Protein AF-A0A960VBX4-F1 (afdb_monomer_lite)

Secondary structure (DSSP, 8-state):
-HHHHHHHHHHHHHHHHT------THHHHHHHHHHHH-TTSSHHHHHHTHHHHTT--TTS---HHHHHHHHHHHHHHHHHH-HHHHHHHHH-

Radius of gyration: 24.96 Å; chains: 1; bounding box: 54×24×76 Å

pLDDT: mean 72.33, std 13.07, range [45.41, 91.62]

Structure (mmCIF, N/CA/C/O backbone):
data_AF-A0A960VBX4-F1
#
_entry.id   AF-A0A960VBX4-F1
#
loop_
_atom_site.group_PDB
_atom_site.id
_atom_site.type_symbol
_atom_site.label_atom_id
_atom_site.label_alt_id
_atom_site.label_comp_id
_atom_site.label_asym_id
_atom_site.label_entity_id
_atom_site.label_seq_id
_atom_site.pdbx_PDB_ins_code
_atom_site.Cartn_x
_atom_site.Cartn_y
_atom_site.Cartn_z
_atom_site.occupancy
_atom_site.B_iso_or_equiv
_atom_site.auth_seq_id
_atom_site.auth_comp_id
_atom_site.auth_asym_id
_atom_site.auth_atom_id
_atom_site.pdbx_PDB_model_num
ATOM 1 N N . MET A 1 1 ? -36.639 11.979 55.534 1.00 52.66 1 MET A N 1
ATOM 2 C CA . MET A 1 1 ? -36.460 10.664 54.864 1.00 52.66 1 MET A CA 1
ATOM 3 C C . MET A 1 1 ? -36.864 10.631 53.381 1.00 52.66 1 MET A C 1
ATOM 5 O O . MET A 1 1 ? -36.265 9.865 52.643 1.00 52.66 1 MET A O 1
ATOM 9 N N . LYS A 1 2 ? -37.832 11.437 52.906 1.00 52.06 2 LYS A N 1
ATOM 10 C CA . LYS A 1 2 ? -38.273 11.430 51.490 1.00 52.06 2 LYS A CA 1
ATOM 11 C C . LYS A 1 2 ? -37.269 12.085 50.520 1.00 52.06 2 LYS A C 1
ATOM 13 O O . LYS A 1 2 ? -37.036 11.547 49.447 1.00 52.06 2 LYS A O 1
ATOM 18 N N . ALA A 1 3 ? -36.601 13.166 50.934 1.00 55.69 3 ALA A N 1
ATOM 19 C CA . ALA A 1 3 ? -35.630 13.890 50.102 1.00 55.69 3 ALA A CA 1
ATOM 20 C C . ALA A 1 3 ? -34.366 13.074 49.746 1.00 55.69 3 ALA A C 1
ATOM 22 O O . ALA A 1 3 ? -33.851 13.196 48.641 1.00 55.69 3 ALA A O 1
ATOM 23 N N . LEU A 1 4 ? -33.911 12.182 50.639 1.00 57.06 4 LEU A N 1
ATOM 24 C CA . LEU A 1 4 ? -32.728 11.338 50.406 1.00 57.06 4 LEU A CA 1
ATOM 25 C C . LEU A 1 4 ? -32.962 10.307 49.284 1.00 57.06 4 LEU A C 1
ATOM 27 O O . LEU A 1 4 ? -32.060 10.021 48.503 1.00 57.06 4 LEU A O 1
ATOM 31 N N . LYS A 1 5 ? -34.197 9.792 49.165 1.00 59.06 5 LYS A N 1
ATOM 32 C CA . LYS A 1 5 ? -34.583 8.857 48.095 1.00 59.06 5 LYS A CA 1
ATOM 33 C C . LYS A 1 5 ? -34.647 9.542 46.727 1.00 59.06 5 LYS A C 1
ATOM 35 O O . LYS A 1 5 ? -34.235 8.946 45.740 1.00 59.06 5 LYS A O 1
ATOM 40 N N . PHE A 1 6 ? -35.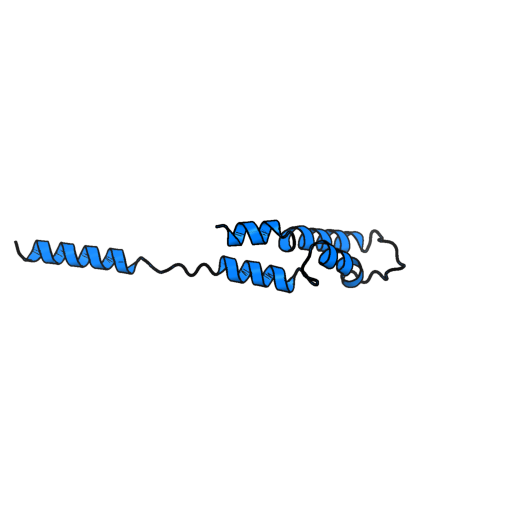100 10.796 46.673 1.00 60.41 6 PHE A N 1
ATOM 41 C CA . PHE A 1 6 ? -35.131 11.578 45.432 1.00 60.41 6 PHE A CA 1
ATOM 42 C C . PHE A 1 6 ? -33.729 11.942 44.930 1.00 60.41 6 PHE A C 1
ATOM 44 O O . PHE A 1 6 ? -33.473 11.838 43.734 1.00 60.41 6 PHE A O 1
ATOM 51 N N . LEU A 1 7 ? -32.802 12.284 45.834 1.00 63.25 7 LEU A N 1
ATOM 52 C CA . LEU A 1 7 ? -31.413 12.579 45.468 1.00 63.25 7 LEU A CA 1
ATOM 53 C C . LEU A 1 7 ? -30.723 11.364 44.820 1.00 63.25 7 LEU A C 1
ATOM 55 O O . LEU A 1 7 ? -30.043 11.501 43.808 1.00 63.25 7 LEU A O 1
ATOM 59 N N . SER A 1 8 ? -30.962 10.162 45.358 1.00 65.94 8 SER A N 1
ATOM 60 C CA . SER A 1 8 ? -30.405 8.912 44.822 1.00 65.94 8 SER A CA 1
ATOM 61 C C . SER A 1 8 ? -30.906 8.586 43.412 1.00 65.94 8 SER A C 1
ATOM 63 O O . SER A 1 8 ? -30.152 8.040 42.614 1.00 65.94 8 SER A O 1
ATOM 65 N N . ILE A 1 9 ? -32.162 8.914 43.099 1.00 66.38 9 ILE A N 1
ATOM 66 C CA . ILE A 1 9 ? -32.755 8.662 41.778 1.00 66.38 9 ILE A CA 1
ATOM 67 C C . ILE A 1 9 ? -32.177 9.631 40.741 1.00 66.38 9 ILE A C 1
ATOM 69 O O . ILE A 1 9 ? -31.845 9.215 39.635 1.00 66.38 9 ILE A O 1
ATOM 73 N N . ILE A 1 10 ? -31.987 10.902 41.109 1.00 66.31 10 ILE A N 1
ATOM 74 C CA . ILE A 1 10 ? -31.408 11.920 40.217 1.00 66.31 10 ILE A CA 1
ATOM 75 C C . ILE A 1 10 ? -29.960 11.567 39.856 1.00 66.31 10 ILE A C 1
ATOM 77 O O . ILE A 1 10 ? -29.590 11.636 38.686 1.00 66.31 10 ILE A O 1
ATOM 81 N N . VAL A 1 11 ? -29.159 11.118 40.830 1.00 65.06 11 VAL A N 1
ATOM 82 C CA . VAL A 1 11 ? -27.786 10.651 40.572 1.00 65.06 11 VAL A CA 1
ATOM 83 C C . VAL A 1 11 ? -27.793 9.459 39.614 1.00 65.06 11 VAL A C 1
ATOM 85 O O . VAL A 1 11 ? -27.022 9.443 38.661 1.00 65.06 11 VAL A O 1
ATOM 88 N N . PHE A 1 12 ? -28.702 8.499 39.804 1.00 63.19 12 PHE A N 1
ATOM 89 C CA . PHE A 1 12 ? -28.777 7.316 38.947 1.00 63.19 12 PHE A CA 1
ATOM 90 C C . PHE A 1 12 ? -29.117 7.666 37.490 1.00 63.19 12 PHE A C 1
ATOM 92 O O . PHE A 1 12 ? -28.506 7.112 36.582 1.00 63.19 12 PHE A O 1
ATOM 99 N N . VAL A 1 13 ? -30.013 8.634 37.253 1.00 62.12 13 VAL A N 1
ATOM 100 C CA . VAL A 1 13 ? -30.380 9.096 35.900 1.00 62.12 13 VAL A CA 1
ATOM 101 C C . VAL A 1 13 ? -29.204 9.776 35.183 1.00 62.12 13 VAL A C 1
ATOM 103 O O . VAL A 1 13 ? -28.997 9.538 33.995 1.00 62.12 13 VAL A O 1
ATOM 106 N N . PHE A 1 14 ? -28.373 10.552 35.888 1.00 60.31 14 PHE A N 1
ATOM 107 C CA . PHE A 1 14 ? -27.174 11.166 35.294 1.00 60.31 14 PHE A CA 1
ATOM 108 C C . PHE A 1 14 ? -26.112 10.142 34.857 1.00 60.31 14 PHE A C 1
ATOM 110 O O . PHE A 1 14 ? -25.391 10.387 33.884 1.00 60.31 14 PHE A O 1
ATOM 117 N N . PHE A 1 15 ? -26.028 8.989 35.528 1.00 59.09 15 PHE A N 1
ATOM 118 C CA . PHE A 1 15 ? -25.111 7.911 35.143 1.00 59.09 15 PHE A CA 1
ATOM 1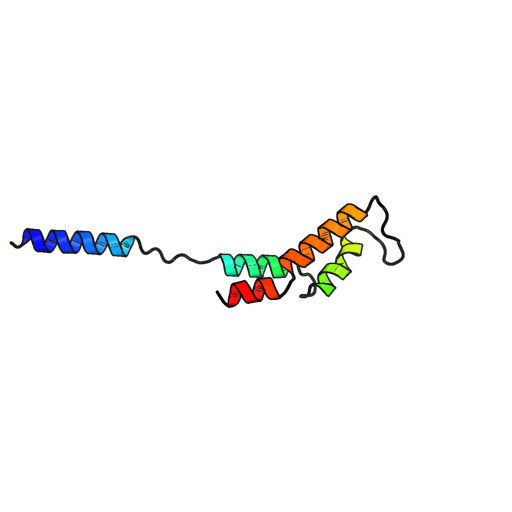19 C C . PHE A 1 15 ? -25.532 7.211 33.841 1.00 59.09 15 PHE A C 1
ATOM 121 O O . PHE A 1 15 ? -24.668 6.844 33.048 1.00 59.09 15 PHE A O 1
ATOM 128 N N . ILE A 1 16 ? -26.836 7.078 33.572 1.00 59.19 16 ILE A N 1
ATOM 129 C CA . ILE A 1 16 ? -27.346 6.433 32.345 1.00 59.19 16 ILE A CA 1
ATOM 130 C C . ILE A 1 16 ? -27.255 7.364 31.126 1.00 59.19 16 ILE A C 1
ATOM 132 O O . ILE A 1 16 ? -26.993 6.896 30.022 1.00 59.19 16 ILE A O 1
ATOM 136 N N . SER A 1 17 ? -27.389 8.683 31.315 1.00 56.34 17 SER A N 1
ATOM 137 C CA . SER A 1 17 ? -27.291 9.677 30.228 1.00 56.34 17 SER A CA 1
ATOM 138 C C . SER A 1 17 ? -25.887 9.820 29.626 1.00 56.34 17 SER A C 1
ATOM 140 O O . SER A 1 17 ? -25.743 10.351 28.528 1.00 56.34 17 SER A O 1
ATOM 142 N N . ASN A 1 18 ? -24.845 9.357 30.326 1.00 53.94 18 ASN A N 1
ATOM 143 C CA . ASN A 1 18 ? -23.466 9.342 29.821 1.00 53.94 18 ASN A CA 1
ATOM 144 C C . ASN A 1 18 ? -23.113 8.049 29.068 1.00 53.94 18 ASN A C 1
ATOM 146 O O . ASN A 1 18 ? -22.008 7.922 28.544 1.00 53.94 18 ASN A O 1
ATOM 150 N N . CYS A 1 19 ? -24.048 7.101 28.970 1.00 53.44 19 CYS A N 1
ATOM 151 C CA . CYS A 1 19 ? -23.918 5.929 28.116 1.00 53.44 19 CYS A CA 1
ATOM 152 C C . CYS A 1 19 ? -24.280 6.321 26.673 1.00 53.44 19 CYS A C 1
ATOM 154 O O . CYS A 1 19 ? -25.311 5.921 26.135 1.00 53.44 19 CYS A O 1
ATOM 156 N N . GLN A 1 20 ? -23.465 7.176 26.047 1.00 54.03 20 GLN A N 1
ATOM 157 C CA . GLN A 1 20 ? -23.585 7.390 24.607 1.00 54.03 20 GLN A CA 1
ATOM 158 C C . GLN A 1 20 ? -23.204 6.086 23.907 1.00 54.03 20 GLN A C 1
ATOM 160 O O . GLN A 1 20 ? -22.105 5.565 24.108 1.00 54.03 20 GLN A O 1
ATOM 165 N N . SER A 1 21 ? -24.125 5.551 23.104 1.00 51.81 21 SER A N 1
ATOM 166 C CA . SER A 1 21 ? -23.825 4.470 22.171 1.00 51.81 21 SER A CA 1
ATOM 167 C C . SER A 1 21 ? -22.701 4.961 21.263 1.00 51.81 21 SER A C 1
ATOM 169 O O . SER A 1 21 ? -22.878 5.886 20.472 1.00 51.81 21 SER A O 1
ATOM 171 N N . ARG A 1 22 ? -21.501 4.420 21.465 1.00 51.62 22 ARG A N 1
ATOM 172 C CA . ARG A 1 22 ? -20.346 4.722 20.634 1.00 51.62 22 ARG A CA 1
ATOM 173 C C . ARG A 1 22 ? -20.611 4.073 19.284 1.00 51.62 22 ARG A C 1
ATOM 175 O O . ARG A 1 22 ? -20.463 2.864 19.147 1.00 51.62 22 ARG A O 1
ATOM 182 N N . GLU A 1 23 ? -21.0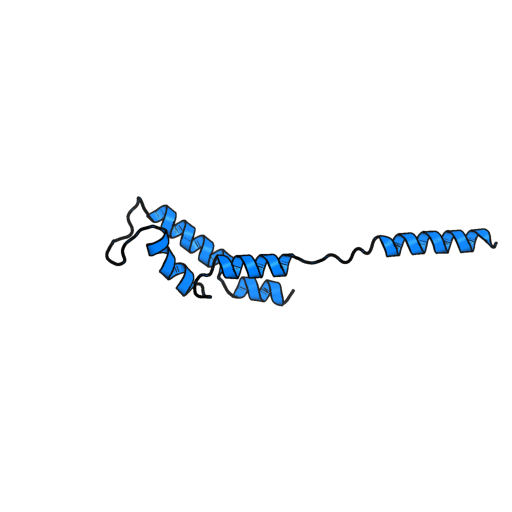45 4.858 18.304 1.00 56.22 23 GLU A N 1
ATOM 183 C CA . GLU A 1 23 ? -21.107 4.389 16.923 1.00 56.22 23 GLU A CA 1
ATOM 184 C C . GLU A 1 23 ? -19.679 4.091 16.455 1.00 56.22 23 GLU A C 1
ATOM 186 O O . GLU A 1 23 ? -18.888 4.991 16.151 1.00 56.22 23 GLU A O 1
ATOM 191 N N . ASP A 1 24 ? -19.318 2.809 16.440 1.00 57.41 24 ASP A N 1
ATOM 192 C CA . ASP A 1 24 ? -18.021 2.343 15.964 1.00 57.41 24 ASP A CA 1
ATOM 193 C C . ASP A 1 24 ? -17.957 2.432 14.430 1.00 57.41 24 ASP A C 1
ATOM 195 O O . ASP A 1 24 ? -18.078 1.462 13.684 1.00 57.41 24 ASP A O 1
ATOM 199 N N . THR A 1 25 ? -17.728 3.651 13.936 1.00 67.12 25 THR A N 1
ATOM 200 C CA . THR A 1 25 ? -17.492 3.942 12.508 1.00 67.12 25 THR A CA 1
ATOM 201 C C . THR A 1 25 ? -16.180 3.349 11.983 1.00 67.12 25 THR A C 1
ATOM 203 O O . THR A 1 25 ? -15.915 3.387 10.783 1.00 67.12 25 THR A O 1
ATOM 206 N N . THR A 1 26 ? -15.354 2.776 12.861 1.00 70.62 26 THR A N 1
ATOM 207 C CA . THR A 1 26 ? -14.073 2.128 12.549 1.00 70.62 26 THR A CA 1
ATOM 208 C C . THR A 1 26 ? -14.226 1.013 11.513 1.00 70.62 26 THR A C 1
ATOM 210 O O . THR A 1 26 ? -13.421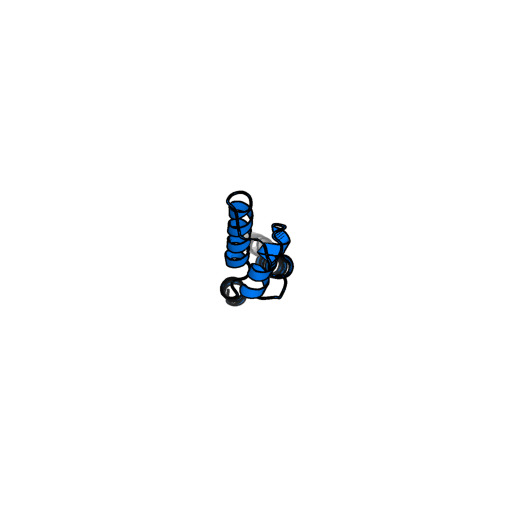 0.917 10.586 1.00 70.62 26 THR A O 1
ATOM 213 N N . LEU A 1 27 ? -15.292 0.215 11.632 1.00 68.00 27 LEU A N 1
ATOM 214 C CA . LEU A 1 27 ? -15.635 -0.846 10.683 1.00 68.00 27 LEU A CA 1
ATOM 215 C C . LEU A 1 27 ? -15.969 -0.271 9.306 1.00 68.00 27 LEU A C 1
ATOM 217 O O . LEU A 1 27 ? -15.371 -0.664 8.308 1.00 68.00 27 LEU A O 1
ATOM 221 N N . GLN A 1 28 ? -16.868 0.715 9.260 1.00 69.44 28 GLN A N 1
ATOM 222 C CA . GLN A 1 28 ? -17.278 1.358 8.009 1.00 69.44 28 GLN A CA 1
ATOM 223 C C . GLN A 1 28 ? -16.094 2.030 7.306 1.00 69.44 28 GLN A C 1
ATOM 225 O O . GLN A 1 28 ? -15.933 1.886 6.097 1.00 69.44 28 GLN A O 1
ATOM 230 N N . LYS A 1 29 ? -15.221 2.708 8.062 1.00 71.31 29 LYS A N 1
ATOM 231 C CA . LYS A 1 29 ? -14.001 3.322 7.526 1.00 71.31 29 LYS A CA 1
ATOM 232 C C . LYS A 1 29 ? -13.014 2.281 7.008 1.00 71.31 29 LYS A C 1
ATOM 234 O O . LYS A 1 29 ? -12.475 2.476 5.930 1.00 71.31 29 LYS A O 1
ATOM 239 N N . SER A 1 30 ? -12.805 1.178 7.725 1.00 68.50 30 SER A N 1
ATOM 240 C CA . SER A 1 30 ? -11.876 0.123 7.288 1.00 68.50 30 SER A CA 1
ATOM 241 C C . SER A 1 30 ? -12.370 -0.585 6.027 1.00 68.50 30 SER A C 1
ATOM 243 O O . SER A 1 30 ? -11.587 -0.817 5.109 1.00 68.50 30 SER A O 1
ATOM 245 N N . VAL A 1 31 ? -13.676 -0.857 5.936 1.00 73.56 31 VAL A N 1
ATOM 246 C CA . VAL A 1 31 ? -14.298 -1.427 4.732 1.00 73.56 31 VAL A CA 1
ATOM 247 C C . VAL A 1 31 ? -14.233 -0.446 3.561 1.00 73.56 31 VAL A C 1
ATOM 249 O O . VAL A 1 31 ? -13.897 -0.845 2.450 1.00 73.56 31 VAL A O 1
ATOM 252 N N . LEU A 1 32 ? -14.498 0.842 3.792 1.00 75.75 32 LEU A N 1
ATOM 253 C CA . LEU A 1 32 ? -14.398 1.860 2.749 1.00 75.75 32 LEU A CA 1
ATOM 254 C C . LEU A 1 32 ? -12.954 2.020 2.249 1.00 75.75 32 LEU A C 1
ATOM 256 O O . LEU A 1 32 ? -12.727 2.032 1.042 1.00 75.75 32 LEU A O 1
ATOM 260 N N . THR A 1 33 ? -11.975 2.080 3.154 1.00 75.12 33 THR A N 1
ATOM 261 C CA . THR A 1 33 ? -10.551 2.124 2.797 1.00 75.12 33 THR A CA 1
ATOM 262 C C . THR A 1 33 ? -10.152 0.895 1.991 1.00 75.12 33 THR A C 1
ATOM 264 O O . THR A 1 33 ? -9.454 1.039 0.990 1.00 75.12 33 THR A O 1
ATOM 267 N N . TYR A 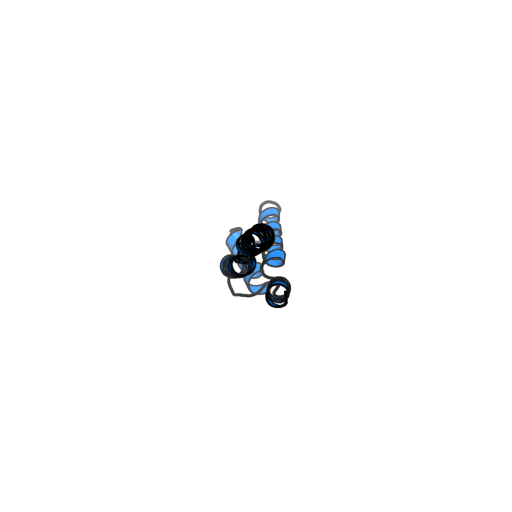1 34 ? -10.629 -0.294 2.362 1.00 73.00 34 TYR A N 1
ATOM 268 C CA . TYR A 1 34 ? -10.411 -1.508 1.580 1.00 73.00 34 TYR A CA 1
ATOM 269 C C . TYR A 1 34 ? -11.002 -1.395 0.170 1.00 73.00 34 TYR A C 1
ATOM 271 O O . TYR A 1 34 ? -10.301 -1.631 -0.805 1.00 73.00 34 TYR A O 1
ATOM 279 N N . LEU A 1 35 ? -12.264 -0.979 0.038 1.00 73.88 35 LEU A N 1
ATOM 280 C CA . LEU A 1 35 ? -12.931 -0.854 -1.264 1.00 73.88 35 LEU A CA 1
ATOM 281 C C . LEU A 1 35 ? -12.244 0.154 -2.195 1.00 73.88 35 LEU A C 1
ATOM 283 O O . LEU A 1 35 ? -12.188 -0.075 -3.399 1.00 73.88 35 LEU A O 1
ATOM 287 N N . ILE A 1 36 ? -11.728 1.255 -1.646 1.00 76.25 36 ILE A N 1
ATOM 288 C CA . ILE A 1 36 ? -11.044 2.300 -2.421 1.00 76.25 36 ILE A CA 1
ATOM 289 C C . ILE A 1 36 ? -9.621 1.873 -2.794 1.00 76.25 36 ILE A C 1
ATOM 291 O O . ILE A 1 36 ? -9.153 2.166 -3.889 1.00 76.25 36 ILE A O 1
ATOM 295 N N . THR A 1 37 ? -8.920 1.216 -1.871 1.00 74.94 37 THR A N 1
ATOM 296 C CA . THR A 1 37 ? -7.485 0.932 -2.011 1.00 74.94 37 THR A CA 1
ATOM 297 C C . THR A 1 37 ? -7.232 -0.375 -2.755 1.00 74.94 37 THR A C 1
ATOM 299 O O . THR A 1 37 ? -6.257 -0.500 -3.488 1.00 74.94 37 THR A O 1
ATOM 302 N N . CYS A 1 38 ? -8.114 -1.356 -2.588 1.00 77.44 38 CYS A N 1
ATOM 303 C CA . CYS A 1 38 ? -7.940 -2.713 -3.091 1.00 77.44 38 CYS A CA 1
ATOM 304 C C . CYS A 1 38 ? -8.705 -2.895 -4.389 1.00 77.44 38 CYS A C 1
ATOM 306 O O . CYS A 1 38 ? -9.648 -3.685 -4.474 1.00 77.44 38 CYS A O 1
ATOM 308 N N . THR A 1 39 ? -8.299 -2.147 -5.410 1.00 72.31 39 THR A N 1
ATOM 309 C CA . THR A 1 39 ? -8.834 -2.270 -6.765 1.00 72.31 39 THR A CA 1
ATOM 310 C C . THR A 1 39 ? -8.649 -3.713 -7.249 1.00 72.31 39 THR A C 1
ATOM 312 O O . THR A 1 39 ? -7.530 -4.210 -7.328 1.00 72.31 39 THR A O 1
ATOM 315 N N . GLY A 1 40 ? -9.752 -4.419 -7.517 1.00 67.62 40 GLY A N 1
ATOM 316 C CA . GLY A 1 40 ? -9.743 -5.856 -7.838 1.00 67.62 40 GLY A CA 1
ATOM 317 C C . GLY A 1 40 ? -9.840 -6.803 -6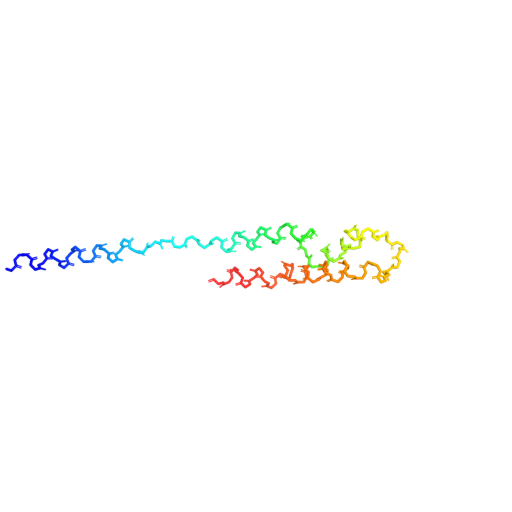.630 1.00 67.62 40 GLY A C 1
ATOM 318 O O . GLY A 1 40 ? -9.755 -8.018 -6.791 1.00 67.62 40 GLY A O 1
ATOM 319 N N . GLY A 1 41 ? -10.065 -6.272 -5.425 1.00 70.06 41 GLY A N 1
ATOM 320 C CA . GLY A 1 41 ? -10.550 -7.013 -4.256 1.00 70.06 41 GLY A CA 1
ATOM 321 C C . GLY A 1 41 ? -9.552 -7.965 -3.598 1.00 70.06 41 GLY A C 1
ATOM 322 O O . GLY A 1 41 ? -9.964 -8.776 -2.773 1.00 70.06 41 GLY A O 1
ATOM 323 N N . SER A 1 42 ? -8.268 -7.893 -3.948 1.00 77.06 42 SER A N 1
ATOM 324 C CA . SER A 1 42 ? -7.208 -8.728 -3.374 1.00 77.06 42 SER A CA 1
ATOM 325 C C . SER A 1 42 ? -5.862 -8.004 -3.375 1.00 77.06 42 SER A C 1
ATOM 327 O O . SER A 1 42 ? -5.662 -7.037 -4.114 1.00 77.06 42 SER A O 1
ATOM 329 N N . LEU A 1 43 ? -4.927 -8.485 -2.549 1.00 83.56 43 LEU A N 1
ATOM 330 C CA . LEU A 1 43 ? -3.551 -7.990 -2.515 1.00 83.56 43 LEU A CA 1
ATOM 331 C C . LEU A 1 43 ? -2.862 -8.131 -3.881 1.00 83.56 43 LEU A C 1
ATOM 333 O O . LEU A 1 43 ? -2.223 -7.187 -4.336 1.00 83.56 43 LEU A O 1
ATOM 337 N N . ASP A 1 44 ? -3.035 -9.272 -4.551 1.00 83.75 44 ASP A N 1
ATOM 338 C CA . ASP A 1 44 ? -2.458 -9.522 -5.875 1.00 83.75 44 ASP A CA 1
ATOM 339 C C . ASP A 1 44 ? -2.999 -8.556 -6.933 1.00 83.75 44 ASP A C 1
ATOM 341 O O . ASP A 1 44 ? -2.216 -7.963 -7.672 1.00 83.75 44 ASP A O 1
ATOM 345 N N . ALA A 1 45 ? -4.316 -8.320 -6.955 1.00 84.31 45 ALA A N 1
ATOM 346 C CA . ALA A 1 45 ? -4.926 -7.380 -7.898 1.00 84.31 45 ALA A CA 1
ATOM 347 C C . ALA A 1 45 ? -4.539 -5.912 -7.626 1.00 84.31 45 ALA A C 1
ATOM 349 O O . ALA A 1 45 ? -4.400 -5.108 -8.553 1.00 84.31 45 ALA A O 1
ATOM 350 N N . CYS A 1 46 ? -4.332 -5.554 -6.355 1.00 86.81 46 CYS A N 1
ATOM 351 C CA . CYS A 1 46 ? -3.806 -4.243 -5.984 1.00 86.81 46 CYS A CA 1
ATOM 352 C C . CYS A 1 46 ? -2.355 -4.088 -6.470 1.00 86.81 46 CYS A C 1
ATOM 354 O O . CYS A 1 46 ? -2.026 -3.120 -7.154 1.00 86.81 46 CYS A O 1
ATOM 356 N N . ASN A 1 47 ? -1.508 -5.089 -6.209 1.00 86.69 47 ASN A N 1
ATOM 357 C CA . ASN A 1 47 ? -0.107 -5.087 -6.628 1.00 86.69 47 ASN A CA 1
ATOM 358 C C . ASN A 1 47 ? 0.053 -5.063 -8.155 1.00 86.69 47 ASN A C 1
ATOM 360 O O . ASN A 1 47 ? 0.943 -4.373 -8.654 1.00 86.69 47 ASN A O 1
ATOM 364 N N . SER A 1 48 ? -0.807 -5.757 -8.908 1.00 87.12 48 SER A N 1
ATOM 365 C CA . SER A 1 48 ? -0.758 -5.742 -10.377 1.00 87.12 48 SER A CA 1
ATOM 366 C C . SER A 1 48 ? -1.086 -4.370 -10.972 1.00 87.12 48 SER A C 1
ATOM 368 O O . SER A 1 48 ? -0.602 -4.040 -12.050 1.00 87.12 48 SER A O 1
ATOM 370 N N . ASN A 1 49 ? -1.858 -3.537 -10.265 1.00 87.50 49 ASN A N 1
ATOM 371 C CA . ASN A 1 49 ? -2.167 -2.168 -10.689 1.00 87.50 49 ASN A CA 1
ATOM 372 C C . ASN A 1 49 ? -1.074 -1.146 -10.328 1.00 87.50 49 ASN A C 1
ATOM 374 O O . ASN A 1 49 ? -1.127 -0.004 -10.798 1.00 87.50 49 ASN A O 1
ATOM 378 N N . CYS A 1 50 ? -0.073 -1.515 -9.520 1.00 88.12 50 CYS A N 1
ATOM 379 C CA . CYS A 1 50 ? 0.979 -0.583 -9.112 1.00 88.12 50 CYS A CA 1
ATOM 380 C C . CYS A 1 50 ? 1.820 -0.094 -10.294 1.00 88.12 50 CYS A C 1
ATOM 382 O O . CYS A 1 50 ? 2.121 1.097 -10.366 1.00 88.12 50 CYS A O 1
ATOM 384 N N . SER A 1 51 ? 2.134 -0.968 -11.255 1.00 86.94 51 SER A N 1
ATOM 385 C CA . SER A 1 51 ? 2.870 -0.590 -12.467 1.00 86.94 51 SER A CA 1
ATOM 386 C C . SER A 1 51 ? 2.122 0.487 -13.255 1.00 86.94 51 SER A C 1
ATOM 388 O O . SER A 1 51 ? 2.688 1.538 -13.547 1.00 86.94 51 SER A O 1
ATOM 390 N N . SER A 1 52 ? 0.820 0.293 -13.490 1.00 87.19 52 SER A N 1
ATOM 391 C CA . SER A 1 52 ? -0.032 1.271 -14.178 1.00 87.19 52 SER A CA 1
ATOM 392 C C . SER A 1 52 ? -0.166 2.582 -13.400 1.00 87.19 52 SER A C 1
ATOM 394 O O . SER A 1 52 ? -0.090 3.657 -13.989 1.00 87.19 52 SER A O 1
ATOM 396 N N . THR A 1 53 ? -0.303 2.511 -12.072 1.00 85.38 53 THR A N 1
ATOM 397 C CA . THR A 1 53 ? -0.395 3.691 -11.188 1.00 85.38 53 THR A CA 1
ATOM 398 C C . THR A 1 53 ? 0.886 4.526 -11.220 1.00 85.38 53 THR A C 1
ATOM 400 O O . THR A 1 53 ? 0.836 5.753 -11.185 1.00 85.38 53 THR A O 1
ATOM 403 N N . CYS A 1 54 ? 2.035 3.863 -11.332 1.00 87.56 54 CYS A N 1
ATOM 404 C CA . CYS A 1 54 ? 3.342 4.502 -11.432 1.00 87.56 54 CYS A CA 1
ATOM 405 C C . CYS A 1 54 ? 3.746 4.851 -12.874 1.00 87.56 54 CYS A C 1
ATOM 407 O O . CYS A 1 54 ? 4.891 5.241 -13.097 1.00 87.56 54 CYS A O 1
ATOM 409 N N . GLY A 1 55 ? 2.836 4.712 -13.848 1.00 84.94 55 GLY A N 1
ATOM 410 C CA . GLY A 1 55 ? 3.091 5.040 -15.253 1.00 84.94 55 GLY A CA 1
ATOM 411 C C . GLY A 1 55 ? 4.125 4.137 -15.931 1.00 84.94 55 GLY A C 1
ATOM 412 O O . GLY A 1 55 ? 4.749 4.551 -16.903 1.00 84.94 55 GLY A O 1
ATOM 413 N N . ILE A 1 56 ? 4.331 2.927 -15.409 1.00 85.19 56 ILE A N 1
ATOM 414 C CA . ILE A 1 56 ? 5.233 1.922 -15.972 1.00 85.19 56 ILE A CA 1
ATOM 415 C C . ILE A 1 56 ? 4.420 1.104 -16.977 1.00 85.19 56 ILE A C 1
ATOM 417 O O . ILE A 1 56 ? 3.443 0.451 -16.596 1.00 85.19 56 ILE A O 1
ATOM 421 N N . ALA A 1 57 ? 4.793 1.153 -18.258 1.00 79.38 57 ALA A N 1
ATOM 422 C CA . ALA A 1 57 ? 4.197 0.260 -19.246 1.00 79.38 57 ALA A CA 1
ATOM 423 C C . ALA A 1 57 ? 4.549 -1.194 -18.895 1.00 79.38 57 ALA A C 1
ATOM 425 O O . ALA A 1 57 ? 5.612 -1.451 -18.338 1.00 79.38 57 ALA A O 1
ATOM 426 N N . GLU A 1 58 ? 3.698 -2.166 -19.238 1.00 69.19 58 GLU A N 1
ATOM 427 C CA . GLU A 1 58 ? 3.960 -3.582 -18.910 1.00 69.19 58 GLU A CA 1
ATOM 428 C C . GLU A 1 58 ? 5.311 -4.097 -19.434 1.00 69.19 58 GLU A C 1
ATOM 430 O O . GLU A 1 58 ? 5.881 -5.033 -18.879 1.00 69.19 58 GLU A O 1
ATOM 435 N N . THR A 1 59 ? 5.835 -3.480 -20.494 1.00 74.81 59 THR A N 1
ATOM 436 C CA . THR A 1 59 ? 7.119 -3.824 -21.113 1.00 74.81 59 THR A CA 1
ATOM 437 C C . THR A 1 59 ? 8.324 -3.125 -20.484 1.00 74.81 59 THR A C 1
ATOM 439 O O . THR A 1 59 ? 9.458 -3.469 -20.818 1.00 74.81 59 THR A O 1
ATOM 442 N N . ASP A 1 60 ? 8.105 -2.140 -19.613 1.00 79.25 60 ASP A N 1
ATOM 443 C CA . ASP A 1 60 ? 9.167 -1.319 -19.040 1.00 79.25 60 ASP A CA 1
ATOM 444 C C . ASP A 1 60 ? 9.674 -1.893 -17.716 1.00 79.25 60 ASP A C 1
ATOM 446 O O . ASP A 1 60 ? 8.922 -2.325 -16.842 1.00 79.25 60 ASP A O 1
ATOM 450 N N . ALA A 1 61 ? 10.993 -1.856 -17.540 1.00 82.94 61 ALA A N 1
ATOM 451 C CA . ALA A 1 61 ? 11.614 -2.247 -16.286 1.00 82.94 61 ALA A CA 1
ATOM 452 C C . ALA A 1 61 ? 11.408 -1.175 -15.204 1.00 82.94 61 ALA A C 1
ATOM 454 O O . ALA A 1 61 ? 11.441 0.031 -15.463 1.00 82.94 61 ALA A O 1
ATOM 455 N N . VAL A 1 62 ? 11.291 -1.617 -13.951 1.00 83.06 62 VAL A N 1
ATOM 456 C CA . VAL A 1 62 ? 11.303 -0.718 -12.792 1.00 83.06 62 VAL A CA 1
ATOM 457 C C . VAL A 1 62 ? 12.688 -0.079 -12.680 1.00 83.06 62 VAL A C 1
ATOM 459 O O . VAL A 1 62 ? 13.685 -0.758 -12.444 1.00 83.06 62 VAL A O 1
ATOM 462 N N . THR A 1 63 ? 12.752 1.240 -12.837 1.00 88.62 63 THR A N 1
ATOM 463 C CA . THR A 1 63 ? 13.982 2.025 -12.676 1.00 88.62 63 THR A CA 1
ATOM 464 C C . THR A 1 63 ? 14.006 2.734 -11.324 1.00 88.62 63 THR A C 1
ATOM 466 O O . THR A 1 63 ? 12.987 2.835 -10.640 1.00 88.62 63 THR A O 1
ATOM 469 N N . GLY A 1 64 ? 15.158 3.297 -10.945 1.00 83.69 64 GLY A N 1
ATOM 470 C CA . GLY A 1 64 ? 15.283 4.090 -9.715 1.00 83.69 64 GLY A CA 1
ATOM 471 C C . GLY A 1 64 ? 14.319 5.283 -9.635 1.00 83.69 64 GLY A C 1
ATOM 472 O O . GLY A 1 64 ? 13.933 5.667 -8.537 1.00 83.69 64 GLY A O 1
ATOM 473 N N . ALA A 1 65 ? 13.871 5.823 -10.776 1.00 85.38 65 ALA A N 1
ATOM 474 C CA . ALA A 1 65 ? 12.895 6.914 -10.822 1.00 85.38 65 ALA A CA 1
ATOM 475 C C . ALA A 1 65 ? 11.492 6.477 -10.359 1.00 85.38 65 ALA A C 1
ATOM 477 O O . ALA A 1 65 ? 10.791 7.249 -9.710 1.00 85.38 65 ALA A O 1
ATOM 478 N N . ASN A 1 66 ? 11.111 5.225 -10.637 1.00 87.56 66 ASN A N 1
ATOM 479 C CA . ASN A 1 66 ? 9.777 4.691 -10.336 1.00 87.56 66 ASN A CA 1
ATOM 480 C C . ASN A 1 66 ? 9.770 3.745 -9.126 1.00 87.56 66 ASN A C 1
ATOM 482 O O . ASN A 1 66 ? 8.703 3.387 -8.626 1.00 87.56 66 ASN A O 1
ATOM 486 N N . LEU A 1 67 ? 10.948 3.364 -8.621 1.00 88.31 67 LEU A N 1
ATOM 487 C CA . LEU A 1 67 ? 11.108 2.433 -7.505 1.00 88.31 67 LEU A CA 1
ATOM 488 C C . LEU A 1 67 ? 10.387 2.911 -6.237 1.00 88.31 67 LEU A C 1
ATOM 490 O O . LEU A 1 67 ? 9.714 2.119 -5.578 1.00 88.31 67 LEU A O 1
ATOM 494 N N . SER A 1 68 ? 10.475 4.206 -5.920 1.00 90.81 68 SER A N 1
ATOM 495 C CA . SER A 1 68 ? 9.796 4.799 -4.759 1.00 90.81 68 SER A CA 1
ATOM 496 C C . SER A 1 68 ? 8.271 4.751 -4.887 1.00 90.81 68 SER A C 1
ATOM 498 O O . SER A 1 68 ? 7.575 4.503 -3.904 1.00 90.81 68 SER A O 1
ATOM 500 N N . CYS A 1 69 ? 7.743 4.949 -6.099 1.00 90.62 69 CYS A N 1
ATOM 501 C CA . CYS A 1 69 ? 6.309 4.835 -6.361 1.00 90.62 69 CYS A CA 1
ATOM 502 C C . CYS A 1 69 ? 5.846 3.379 -6.221 1.00 90.62 69 CYS A C 1
ATOM 504 O O . CYS A 1 69 ? 4.906 3.096 -5.480 1.00 90.62 69 CYS A O 1
ATOM 506 N N . MET A 1 70 ? 6.564 2.451 -6.859 1.00 90.06 70 MET A N 1
ATOM 507 C CA . MET A 1 70 ? 6.296 1.011 -6.802 1.00 90.06 70 MET A CA 1
ATOM 508 C C . MET A 1 70 ? 6.268 0.483 -5.365 1.00 90.06 70 MET A C 1
ATOM 510 O O . MET A 1 70 ? 5.307 -0.167 -4.957 1.00 90.06 70 MET A O 1
ATOM 514 N N . THR A 1 71 ? 7.298 0.798 -4.579 1.00 89.75 71 THR A N 1
ATOM 515 C CA . THR A 1 71 ? 7.400 0.359 -3.177 1.00 89.75 71 THR A CA 1
ATOM 516 C C . THR A 1 71 ? 6.323 0.980 -2.294 1.00 89.75 71 THR A C 1
ATOM 518 O O . THR A 1 71 ? 5.750 0.283 -1.455 1.00 89.75 71 THR A O 1
ATOM 521 N N . SER A 1 72 ? 5.989 2.256 -2.504 1.00 91.62 72 SER A N 1
ATOM 522 C CA . SER A 1 72 ? 4.887 2.906 -1.784 1.00 91.62 72 SER A CA 1
ATOM 523 C C . SER A 1 72 ? 3.547 2.246 -2.105 1.00 91.62 72 SER A C 1
ATOM 525 O O . SER A 1 72 ? 2.810 1.898 -1.186 1.00 91.62 72 SER A O 1
ATOM 527 N N . CYS A 1 73 ? 3.265 1.992 -3.385 1.00 88.62 73 CYS A N 1
ATOM 528 C CA . CYS A 1 73 ? 2.035 1.330 -3.812 1.00 88.62 73 CYS A CA 1
ATOM 529 C C . CYS A 1 73 ? 1.904 -0.078 -3.210 1.00 88.62 73 CYS A C 1
ATOM 531 O O . CYS A 1 73 ? 0.895 -0.384 -2.576 1.00 88.62 73 CYS A O 1
ATOM 533 N N . GLN A 1 74 ? 2.953 -0.901 -3.299 1.00 90.00 74 GLN A N 1
ATOM 534 C CA . GLN A 1 74 ? 2.960 -2.246 -2.711 1.00 90.00 74 GLN A CA 1
ATOM 535 C C . GLN A 1 74 ? 2.786 -2.223 -1.186 1.00 90.00 74 GLN A C 1
ATOM 537 O O . GLN A 1 74 ? 2.075 -3.058 -0.626 1.00 90.00 74 GLN A O 1
ATOM 542 N N . SER A 1 75 ? 3.392 -1.249 -0.499 1.00 88.62 75 SER A N 1
ATOM 543 C CA . SER A 1 75 ? 3.223 -1.063 0.946 1.00 88.62 75 SER A CA 1
ATOM 544 C C . SER A 1 75 ? 1.775 -0.714 1.305 1.00 88.62 75 SER A C 1
ATOM 546 O O . SER A 1 75 ? 1.187 -1.312 2.213 1.00 88.62 75 SER A O 1
ATOM 548 N N . THR A 1 76 ? 1.157 0.194 0.547 1.00 85.50 76 THR A N 1
ATOM 549 C CA . THR A 1 76 ? -0.254 0.556 0.703 1.00 85.50 76 THR A CA 1
ATOM 550 C C . THR A 1 76 ? -1.171 -0.641 0.444 1.00 85.50 76 THR A C 1
ATOM 552 O O . THR A 1 76 ? -2.070 -0.886 1.253 1.00 85.50 76 THR A O 1
ATOM 555 N N . CYS A 1 77 ? -0.917 -1.426 -0.605 1.00 86.00 77 CYS A N 1
ATOM 556 C CA . CYS A 1 77 ? -1.651 -2.659 -0.889 1.00 86.00 77 CYS A CA 1
ATOM 557 C C . CYS A 1 77 ? -1.501 -3.679 0.250 1.00 86.00 77 CYS A C 1
ATOM 559 O O . CYS A 1 77 ? -2.495 -4.195 0.751 1.00 86.00 77 CYS A O 1
ATOM 561 N N . SER A 1 78 ? -0.282 -3.932 0.727 1.00 85.25 78 SER A N 1
ATOM 562 C CA . SER A 1 78 ? -0.031 -4.874 1.828 1.00 85.25 78 SER A CA 1
ATOM 563 C C . SER A 1 78 ? -0.714 -4.445 3.131 1.00 85.25 78 SER A C 1
ATOM 565 O O . SER A 1 78 ? -1.271 -5.269 3.853 1.00 85.25 78 SER A O 1
ATOM 567 N N . THR A 1 79 ? -0.743 -3.142 3.407 1.00 82.56 79 THR A N 1
ATOM 568 C CA . THR A 1 79 ? -1.355 -2.595 4.625 1.00 82.56 79 THR A CA 1
ATOM 569 C C . THR A 1 79 ? -2.880 -2.683 4.590 1.00 82.56 79 THR A C 1
ATOM 571 O O . THR A 1 79 ? -3.505 -3.076 5.576 1.00 82.56 79 THR A O 1
ATOM 574 N N . ASN A 1 80 ? -3.485 -2.320 3.458 1.00 77.94 80 ASN A N 1
ATOM 575 C CA . ASN A 1 80 ? -4.931 -2.115 3.375 1.00 77.94 80 ASN A CA 1
ATOM 576 C C . ASN A 1 80 ? -5.681 -3.292 2.747 1.00 77.94 80 ASN A C 1
ATOM 578 O O . ASN A 1 80 ? -6.859 -3.453 3.034 1.00 77.94 80 ASN A O 1
ATOM 582 N N . CYS A 1 81 ? -5.019 -4.113 1.926 1.00 77.81 81 CYS A N 1
ATOM 583 C CA . CYS A 1 81 ? -5.638 -5.190 1.141 1.00 77.81 81 CYS A CA 1
ATOM 584 C C . CYS A 1 81 ? -5.319 -6.588 1.640 1.00 77.81 81 CYS A C 1
ATOM 586 O O . CYS A 1 81 ? -5.815 -7.567 1.079 1.00 77.81 81 CYS A O 1
ATOM 588 N N . ASN A 1 82 ? -4.519 -6.706 2.699 1.00 74.62 82 ASN A N 1
ATOM 589 C CA . ASN A 1 82 ? -4.379 -7.973 3.384 1.00 74.62 82 ASN A CA 1
ATOM 590 C C . ASN A 1 82 ? -5.715 -8.304 4.062 1.00 74.62 82 ASN A C 1
ATOM 592 O O . ASN A 1 82 ? -6.140 -7.638 5.007 1.00 74.62 82 ASN A O 1
ATOM 596 N N . SER A 1 83 ? -6.400 -9.321 3.544 1.00 60.28 83 SER A N 1
ATOM 597 C CA . SER A 1 83 ? -7.716 -9.779 4.000 1.00 60.28 83 SER A CA 1
ATOM 598 C C . SER A 1 83 ? -7.750 -10.129 5.493 1.00 60.28 83 SER A C 1
ATOM 600 O O . SER A 1 83 ? -8.817 -10.066 6.106 1.00 60.28 83 SER A O 1
ATOM 602 N N . LEU A 1 84 ? -6.590 -10.406 6.106 1.00 58.19 84 LEU A N 1
ATOM 603 C CA . LEU A 1 84 ? -6.446 -10.546 7.557 1.00 58.19 84 LEU A CA 1
ATOM 604 C C . LEU A 1 84 ? -6.867 -9.275 8.311 1.00 58.19 84 LEU A C 1
ATOM 606 O O . LEU A 1 84 ? -7.525 -9.381 9.341 1.00 58.19 84 LEU A O 1
ATOM 610 N N . SER A 1 85 ? -6.538 -8.084 7.805 1.00 54.94 85 SER A N 1
ATOM 611 C CA . SER A 1 85 ? -6.851 -6.799 8.447 1.00 54.94 85 SER A CA 1
ATOM 612 C C . SER A 1 85 ? -8.364 -6.555 8.527 1.00 54.94 85 SER A C 1
ATOM 614 O O . SER A 1 85 ? -8.879 -6.113 9.556 1.00 54.94 85 SER A O 1
ATOM 616 N N . LEU A 1 86 ? -9.101 -6.911 7.469 1.00 58.50 86 LEU A N 1
ATOM 617 C CA . LEU A 1 86 ? -10.567 -6.894 7.477 1.00 58.50 86 LEU A CA 1
ATOM 618 C C . LEU A 1 86 ? -11.134 -7.945 8.433 1.00 58.50 86 LEU A C 1
ATOM 620 O O . LEU A 1 86 ? -12.001 -7.617 9.237 1.00 58.50 86 LEU A O 1
ATOM 624 N N . LEU A 1 87 ? -10.630 -9.182 8.386 1.00 56.12 87 LEU A N 1
ATOM 625 C CA . LEU A 1 87 ? -11.060 -10.267 9.277 1.00 56.12 87 LEU A CA 1
ATOM 626 C C . LEU A 1 87 ? -10.892 -9.899 10.756 1.00 56.12 87 LEU A C 1
ATOM 628 O O . LEU A 1 87 ? -11.823 -10.083 11.534 1.00 56.12 87 LEU A O 1
ATOM 632 N N . PHE A 1 88 ? -9.761 -9.306 11.146 1.00 55.84 88 PHE A N 1
ATOM 633 C CA . PHE A 1 88 ? -9.556 -8.818 12.515 1.00 55.84 88 PHE A CA 1
ATOM 634 C C . PHE A 1 88 ? -10.501 -7.677 12.899 1.00 55.84 88 PHE A C 1
ATOM 636 O O . PHE A 1 88 ? -10.852 -7.556 14.070 1.00 55.84 88 PHE A O 1
ATOM 643 N N . THR A 1 89 ? -10.928 -6.860 11.935 1.00 54.66 89 THR A N 1
ATOM 644 C CA . THR A 1 89 ? -11.916 -5.802 12.178 1.00 54.66 89 THR A CA 1
ATOM 645 C C . THR A 1 89 ? -13.325 -6.389 12.343 1.00 54.66 89 THR A C 1
ATOM 647 O O . THR A 1 89 ? -14.076 -5.897 13.172 1.00 54.66 89 THR A O 1
ATOM 650 N N . PHE A 1 90 ? -13.675 -7.458 11.614 1.00 53.97 90 PHE A N 1
ATOM 651 C CA . PHE A 1 90 ? -14.978 -8.141 11.709 1.00 53.97 90 PHE A CA 1
ATOM 652 C C . PHE A 1 90 ? -15.124 -9.081 12.917 1.00 53.97 90 PHE A C 1
ATOM 654 O O . PHE A 1 90 ? -16.247 -9.355 13.331 1.00 53.97 90 PHE A O 1
ATOM 661 N N . ILE A 1 91 ? -14.021 -9.615 13.451 1.00 54.44 91 ILE A N 1
ATOM 662 C CA . ILE A 1 91 ? -14.027 -10.554 14.592 1.00 54.44 91 ILE A CA 1
ATOM 663 C C . ILE A 1 91 ? -13.989 -9.817 15.949 1.00 54.44 91 ILE A C 1
ATOM 665 O O . ILE A 1 91 ? -14.222 -10.435 16.989 1.00 54.44 91 ILE A O 1
ATOM 669 N N . LYS A 1 92 ? -13.695 -8.512 15.956 1.00 45.41 92 LYS A N 1
ATOM 670 C CA . LYS A 1 92 ? -13.650 -7.674 17.162 1.00 45.41 92 LYS A CA 1
ATOM 671 C C . LYS A 1 92 ? -15.010 -7.058 17.471 1.00 45.41 92 LYS A C 1
ATOM 673 O O . LYS A 1 92 ? -15.319 -6.983 18.680 1.00 45.41 92 LYS A O 1
#

Sequence (92 aa):
MKALKFLSIIVFVFFISNCQSREDTTLQKSVLTYLITCTGGSLDACNSNCSSTCGIAETDAVTGANLSCMTSCQSTCSTNCNSLSLLFTFIK

Foldseek 3Di:
DVVVVVVVVVVVVVVVVPPDPPPPCVLVVLVVLLVVQVVVQALVSQLVCQCVVLVHDPPHDDDPVSVVSSVVSNVSSVVRHPVVVNVVSVVD